Protein AF-A0AA40ICF0-F1 (afdb_monomer_lite)

Secondary structure (DSSP, 8-state):
----------SSS--TT-EEEEE-S---TTS--EEEEEEEEEE-SSEEEETT-SSEEEGGGEEESS--TT---------------

InterPro domains:
  IPR040643 Murine leukemia virus integrase, C-terminal [PF18697] (12-66)

Foldseek 3Di:
DDDPPPPPPPLDPDDQQFFKWFFAPDPDPPDDRTDGRWGWHDDDNFWTDTPPDPDTGGPVRIDGPDDPPPDDPCPPPPPPPDDDD

Structure (mmCIF, N/CA/C/O backbone):
data_AF-A0AA40ICF0-F1
#
_entry.id   AF-A0AA40ICF0-F1
#
loop_
_atom_site.group_PDB
_atom_site.id
_atom_site.type_symbol
_atom_site.label_atom_id
_atom_site.label_alt_id
_atom_site.label_comp_id
_atom_site.label_asym_id
_atom_site.label_entity_id
_atom_site.label_seq_id
_atom_site.pdbx_PDB_ins_code
_atom_site.Cartn_x
_atom_site.Cartn_y
_atom_site.Cartn_z
_atom_site.occupancy
_atom_site.B_iso_or_equiv
_atom_site.auth_seq_id
_atom_site.auth_comp_id
_atom_site.auth_asym_id
_atom_site.auth_atom_id
_atom_site.pdbx_PDB_model_num
ATOM 1 N N . MET A 1 1 ? 20.810 -14.578 -28.850 1.00 45.34 1 MET A N 1
ATOM 2 C CA . MET A 1 1 ? 21.384 -13.590 -27.914 1.00 45.34 1 MET A CA 1
ATOM 3 C C . MET A 1 1 ? 20.296 -13.262 -26.901 1.00 45.34 1 MET A C 1
ATOM 5 O O . MET A 1 1 ? 19.423 -12.456 -27.184 1.00 45.34 1 MET A O 1
ATOM 9 N N . LEU A 1 2 ? 20.234 -14.016 -25.803 1.00 45.72 2 LEU A N 1
ATOM 10 C CA . LEU A 1 2 ? 19.285 -13.744 -24.724 1.00 45.72 2 LEU A CA 1
ATOM 11 C C . LEU A 1 2 ? 19.900 -12.618 -23.896 1.00 45.72 2 LEU A C 1
ATOM 13 O O . LEU A 1 2 ? 20.958 -12.813 -23.304 1.00 45.72 2 LEU A O 1
ATOM 17 N N . CYS A 1 3 ? 19.293 -11.434 -23.911 1.00 51.31 3 CYS A N 1
ATOM 18 C CA . CYS A 1 3 ? 19.685 -10.373 -22.992 1.00 51.31 3 CYS A CA 1
ATOM 19 C C . CYS A 1 3 ? 19.519 -10.922 -21.566 1.00 51.31 3 CYS A C 1
ATOM 21 O O . CYS A 1 3 ? 18.411 -11.362 -21.237 1.00 51.31 3 CYS A O 1
ATOM 23 N N . PRO A 1 4 ? 20.569 -10.945 -20.724 1.00 52.97 4 PRO A N 1
ATOM 24 C CA . PRO A 1 4 ? 20.402 -11.331 -19.337 1.00 52.97 4 PRO A CA 1
ATOM 25 C C . PRO A 1 4 ? 19.460 -10.305 -18.7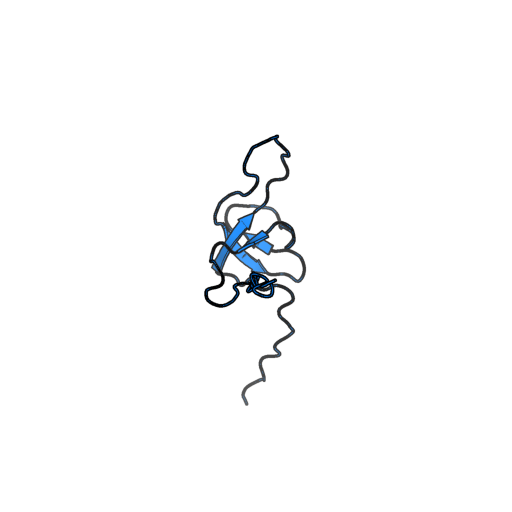22 1.00 52.97 4 PRO A C 1
ATOM 27 O O . PRO A 1 4 ? 19.729 -9.102 -18.727 1.00 52.97 4 PRO A O 1
ATOM 30 N N . LYS A 1 5 ? 18.298 -10.783 -18.281 1.00 50.19 5 LYS A N 1
ATOM 31 C CA . LYS A 1 5 ? 17.326 -9.989 -17.547 1.00 50.19 5 LYS A CA 1
ATOM 32 C C . LYS A 1 5 ? 18.058 -9.517 -16.302 1.00 50.19 5 LYS A C 1
ATOM 34 O O . LYS A 1 5 ? 18.302 -10.312 -15.403 1.00 50.19 5 LYS A O 1
ATOM 39 N N . GLY A 1 6 ? 18.502 -8.262 -16.327 1.00 47.22 6 GLY A N 1
ATOM 40 C CA . GLY A 1 6 ? 19.077 -7.598 -15.176 1.00 47.22 6 GLY A CA 1
ATOM 41 C C . GLY A 1 6 ? 18.036 -7.660 -14.077 1.00 47.22 6 GLY A C 1
ATOM 42 O O . GLY A 1 6 ? 17.083 -6.882 -14.072 1.00 47.22 6 GLY A O 1
ATOM 43 N N . GLU A 1 7 ? 18.188 -8.640 -13.197 1.00 52.22 7 GLU A N 1
ATOM 44 C CA . GLU A 1 7 ? 17.514 -8.724 -11.918 1.00 52.22 7 GLU A CA 1
ATOM 45 C C . GLU A 1 7 ? 18.113 -7.611 -11.061 1.00 52.22 7 GLU A C 1
ATOM 47 O O . GLU A 1 7 ? 18.942 -7.818 -10.181 1.00 52.22 7 GLU A O 1
ATOM 52 N N . GLY A 1 8 ? 17.742 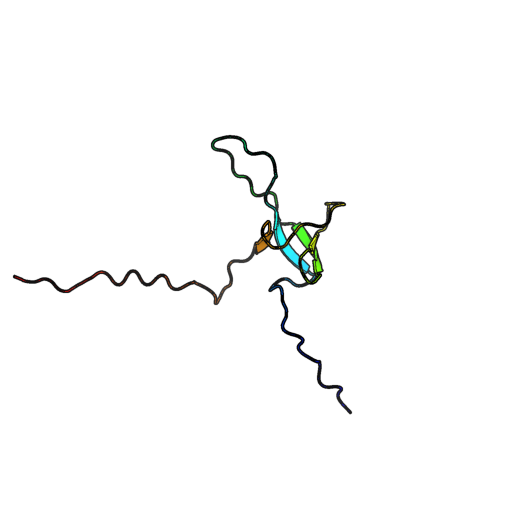-6.376 -11.410 1.00 49.34 8 GLY A N 1
ATOM 53 C CA . GLY A 1 8 ? 17.795 -5.268 -10.485 1.00 49.34 8 GLY A CA 1
ATOM 54 C C . GLY A 1 8 ? 16.974 -5.727 -9.302 1.00 49.34 8 GLY A C 1
ATOM 55 O O . GLY A 1 8 ? 15.781 -5.991 -9.456 1.00 49.34 8 GLY A O 1
ATOM 56 N N . THR A 1 9 ? 17.662 -5.938 -8.185 1.00 46.75 9 THR A N 1
ATOM 57 C CA . THR A 1 9 ? 17.109 -6.330 -6.895 1.00 46.75 9 THR A CA 1
ATOM 58 C C . THR A 1 9 ? 15.717 -5.735 -6.759 1.00 46.75 9 THR A C 1
ATOM 60 O O . THR A 1 9 ? 15.554 -4.514 -6.772 1.00 46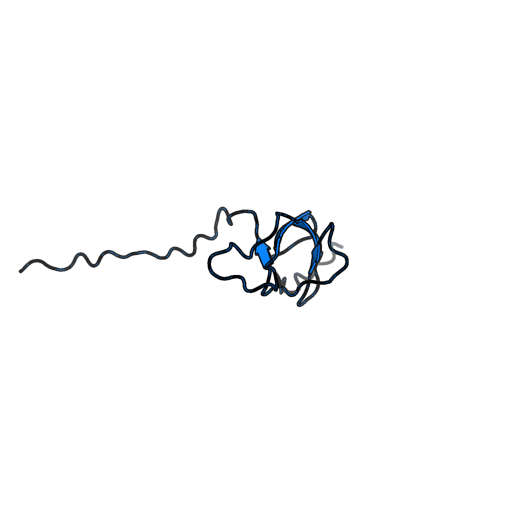.75 9 THR A O 1
ATOM 63 N N . ALA A 1 10 ? 14.685 -6.582 -6.758 1.00 52.28 10 ALA A N 1
ATOM 64 C CA . ALA A 1 10 ? 13.327 -6.098 -6.602 1.00 52.28 10 ALA A CA 1
ATOM 65 C C . ALA A 1 10 ? 13.261 -5.432 -5.224 1.00 52.28 10 ALA A C 1
ATOM 67 O O . ALA A 1 10 ? 13.150 -6.107 -4.206 1.00 52.28 10 ALA A O 1
ATOM 68 N N . VAL A 1 11 ? 13.406 -4.102 -5.193 1.00 61.31 11 VAL A N 1
ATOM 69 C CA . VAL A 1 11 ? 13.452 -3.313 -3.952 1.00 61.31 11 VAL A CA 1
ATOM 70 C C . VAL A 1 11 ? 12.166 -3.528 -3.149 1.00 61.31 11 VAL A C 1
ATOM 72 O O . VAL A 1 11 ? 12.172 -3.417 -1.927 1.00 61.31 11 VAL A O 1
ATOM 75 N N . HIS A 1 12 ? 11.086 -3.919 -3.838 1.00 66.44 12 HIS A N 1
ATOM 76 C CA . HIS A 1 12 ? 9.823 -4.330 -3.245 1.00 66.44 12 HIS A CA 1
ATOM 77 C C . HIS A 1 12 ? 9.412 -5.724 -3.711 1.00 66.44 12 HIS A C 1
ATOM 79 O O . HIS A 1 12 ? 9.501 -6.011 -4.905 1.00 66.44 12 HIS A O 1
ATOM 85 N N . PRO A 1 13 ? 8.873 -6.563 -2.809 1.00 76.31 13 PRO A N 1
ATOM 86 C CA . PRO A 1 13 ? 8.437 -7.922 -3.133 1.00 76.31 13 PRO A CA 1
ATOM 87 C C . PRO A 1 13 ? 7.153 -7.979 -3.982 1.00 76.31 13 PRO A C 1
ATOM 89 O O . PRO A 1 13 ? 6.686 -9.067 -4.297 1.00 76.31 13 PRO A O 1
ATOM 92 N N . TYR A 1 14 ? 6.571 -6.831 -4.340 1.00 84.88 14 TYR A N 1
ATOM 93 C CA . TYR A 1 14 ? 5.263 -6.735 -4.983 1.00 84.88 14 TYR A CA 1
ATOM 94 C C . TYR A 1 14 ? 5.361 -6.609 -6.507 1.00 84.88 14 TYR A C 1
ATOM 96 O O . TYR A 1 14 ? 6.098 -5.771 -7.038 1.00 84.88 14 TYR A O 1
ATOM 104 N N . LYS A 1 15 ? 4.536 -7.367 -7.221 1.00 87.94 15 LYS A N 1
ATOM 105 C CA . LYS A 1 15 ? 4.410 -7.358 -8.681 1.00 87.94 15 LYS A CA 1
ATOM 106 C C . LYS A 1 15 ? 3.015 -6.869 -9.093 1.00 87.94 15 LYS A C 1
ATOM 108 O O . LYS A 1 15 ? 2.051 -7.062 -8.352 1.00 87.94 15 LYS A O 1
ATOM 113 N N . PRO A 1 16 ? 2.865 -6.249 -10.279 1.00 91.12 16 PRO A N 1
ATOM 114 C CA . PRO A 1 16 ? 1.545 -6.027 -10.860 1.00 91.12 16 PRO A CA 1
ATOM 115 C C . PRO A 1 16 ? 0.738 -7.333 -10.911 1.00 91.12 16 PRO A C 1
ATOM 117 O O . PRO A 1 16 ? 1.250 -8.353 -11.365 1.00 91.12 16 PRO A O 1
ATOM 120 N N . GLY A 1 17 ? -0.507 -7.294 -10.437 1.00 90.25 17 GLY A N 1
ATOM 121 C CA . GLY A 1 17 ? -1.387 -8.456 -10.264 1.00 90.25 17 GLY A CA 1
ATOM 122 C C . GLY A 1 17 ? -1.489 -8.970 -8.823 1.00 90.25 17 GLY A C 1
ATOM 123 O O . GLY A 1 17 ? -2.508 -9.572 -8.475 1.00 90.25 17 GLY A O 1
ATOM 124 N N . ASP A 1 18 ? -0.508 -8.677 -7.964 1.00 90.94 18 ASP A N 1
ATOM 125 C CA . ASP A 1 18 ? -0.553 -9.086 -6.559 1.00 90.94 18 ASP A CA 1
ATOM 126 C C . ASP A 1 18 ? -1.730 -8.436 -5.828 1.00 90.94 18 ASP A C 1
ATOM 128 O O . ASP A 1 18 ? -2.087 -7.280 -6.071 1.00 90.94 18 ASP A O 1
ATOM 132 N N . GLN A 1 19 ? -2.310 -9.176 -4.885 1.00 92.12 19 GLN A N 1
ATOM 133 C CA . GLN A 1 19 ? -3.319 -8.650 -3.973 1.00 92.12 19 GLN A CA 1
ATOM 134 C C . GLN A 1 19 ? -2.636 -8.087 -2.723 1.00 92.12 19 GLN A C 1
ATOM 136 O O . GLN A 1 19 ? -1.847 -8.781 -2.078 1.00 92.12 19 GLN A O 1
ATOM 141 N N . VAL A 1 20 ? -2.954 -6.847 -2.351 1.00 92.38 20 VAL A N 1
ATOM 142 C CA . VAL A 1 20 ? -2.364 -6.153 -1.196 1.00 92.38 20 VAL A CA 1
ATOM 143 C C . VAL A 1 20 ? -3.417 -5.463 -0.336 1.00 92.38 20 VAL A C 1
ATOM 145 O O . VAL A 1 20 ? -4.360 -4.863 -0.840 1.00 92.38 20 VAL A O 1
ATOM 148 N N . TRP A 1 21 ? -3.215 -5.497 0.976 1.00 93.25 21 TRP A N 1
ATOM 149 C CA . TRP A 1 21 ? -3.942 -4.699 1.952 1.00 93.25 21 TRP A CA 1
ATOM 150 C C . TRP A 1 21 ? -3.293 -3.337 2.125 1.00 93.25 21 TRP A C 1
ATOM 152 O O . TRP A 1 21 ? -2.074 -3.242 2.274 1.00 93.25 21 TRP A O 1
ATOM 162 N N . VAL A 1 22 ? -4.110 -2.286 2.169 1.00 92.12 22 VAL A N 1
ATOM 163 C CA . VAL A 1 22 ? -3.647 -0.905 2.362 1.00 92.12 22 VAL A CA 1
ATOM 164 C C . VAL A 1 22 ? -4.049 -0.406 3.743 1.00 92.12 22 VAL A C 1
ATOM 166 O O . VAL A 1 22 ? -5.207 -0.519 4.144 1.00 92.12 22 VAL A O 1
ATOM 169 N N . LYS A 1 23 ? -3.096 0.165 4.481 1.00 91.25 23 LYS A N 1
ATOM 170 C CA . LYS A 1 23 ? -3.347 0.761 5.795 1.00 91.25 23 LYS A CA 1
ATOM 171 C C . LYS A 1 23 ? -3.982 2.148 5.661 1.00 91.25 23 LYS A C 1
ATOM 173 O O . LYS A 1 23 ? -3.385 3.064 5.093 1.00 91.25 23 LYS A O 1
ATOM 178 N N . ASP A 1 24 ? -5.159 2.304 6.248 1.00 87.94 24 ASP A N 1
ATOM 179 C CA . ASP A 1 24 ? -5.891 3.559 6.382 1.00 87.94 24 ASP A CA 1
ATOM 180 C C . ASP A 1 24 ? -5.116 4.564 7.259 1.00 87.94 24 ASP A C 1
ATOM 182 O O . ASP A 1 24 ? -4.332 4.202 8.143 1.00 87.94 24 ASP A O 1
ATOM 186 N N . TRP A 1 25 ? -5.320 5.852 6.994 1.00 82.50 25 TRP A N 1
ATOM 187 C CA . TRP A 1 25 ? -4.759 6.952 7.782 1.00 82.50 25 TRP A CA 1
ATOM 188 C C . TRP A 1 25 ? -5.556 7.230 9.055 1.00 82.50 25 TRP A C 1
ATOM 190 O O . TRP A 1 25 ? -4.988 7.743 10.022 1.00 82.50 25 TRP A O 1
ATOM 200 N N . LYS A 1 26 ? -6.855 6.921 9.064 1.00 82.12 26 LYS A N 1
ATOM 201 C CA . LYS A 1 26 ? -7.729 7.204 10.201 1.00 82.12 26 LYS A CA 1
ATOM 202 C C . LYS A 1 26 ? -7.332 6.328 11.387 1.00 82.12 26 LYS A C 1
ATOM 204 O O . LYS A 1 26 ? -7.491 5.110 11.368 1.00 82.12 26 LYS A O 1
ATOM 209 N N . LYS A 1 27 ? -6.802 6.965 12.432 1.00 75.12 27 LYS A N 1
ATOM 210 C CA . LYS A 1 27 ? -6.517 6.324 13.719 1.00 75.12 27 LYS A CA 1
ATOM 211 C C . LYS A 1 27 ? -7.769 6.382 14.578 1.00 75.12 27 LYS A C 1
ATOM 213 O O . LYS A 1 27 ? -7.923 7.272 15.405 1.00 75.12 27 LYS A O 1
ATOM 218 N N . GLU A 1 28 ? -8.674 5.446 14.344 1.00 82.62 28 GLU A N 1
ATOM 219 C CA . GLU A 1 28 ? -9.792 5.220 15.251 1.00 82.62 28 GLU A CA 1
ATOM 220 C C . GLU A 1 28 ? -9.390 4.152 16.279 1.00 82.62 28 GLU A C 1
ATOM 222 O O . GLU A 1 28 ? -8.845 3.112 15.888 1.00 82.62 28 GLU A O 1
ATOM 2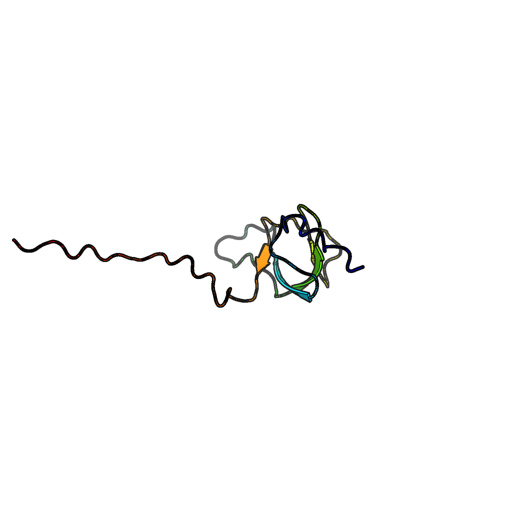27 N N . PRO A 1 29 ? -9.618 4.384 17.582 1.00 83.00 29 PRO A N 1
ATOM 228 C CA . PRO A 1 29 ? -9.307 3.387 18.592 1.00 83.00 29 PRO A CA 1
ATOM 229 C C . PRO A 1 29 ? -10.090 2.094 18.328 1.00 83.00 29 PRO A C 1
ATOM 231 O O . PRO A 1 29 ? -11.275 2.126 17.998 1.00 83.00 29 PRO A O 1
ATOM 234 N N . LEU A 1 30 ? -9.400 0.957 18.476 1.00 82.50 30 LEU A N 1
ATOM 235 C CA . LEU A 1 30 ? -9.959 -0.402 18.428 1.00 82.50 30 LEU A CA 1
ATOM 236 C C . LEU A 1 30 ? -10.561 -0.849 17.077 1.00 82.50 30 LEU A C 1
ATOM 238 O O . LEU A 1 30 ? -11.219 -1.886 17.026 1.00 82.50 30 LEU A O 1
ATOM 242 N N . LYS A 1 31 ? -10.312 -0.134 15.969 1.00 82.88 31 LYS A N 1
ATOM 243 C CA . LYS A 1 31 ? -10.757 -0.551 14.625 1.00 82.88 31 LYS A CA 1
ATOM 244 C C . LYS A 1 31 ? -9.617 -1.126 13.772 1.00 82.88 31 LYS A C 1
ATOM 246 O O . LYS A 1 31 ? -8.494 -0.615 13.817 1.00 82.88 31 LYS A O 1
ATOM 251 N N . PRO A 1 32 ? -9.885 -2.147 12.933 1.00 80.88 32 PRO A N 1
ATOM 252 C CA . PRO A 1 32 ? -8.915 -2.616 11.954 1.00 80.88 32 PRO A CA 1
ATOM 253 C C . PRO A 1 32 ? -8.640 -1.515 10.924 1.00 80.88 32 PRO A C 1
ATOM 255 O O . PRO A 1 32 ? -9.549 -0.972 10.296 1.00 80.88 32 PRO A O 1
ATOM 258 N N . THR A 1 33 ? -7.361 -1.190 10.749 1.00 88.88 33 THR A N 1
ATOM 259 C CA . THR A 1 33 ? -6.915 -0.110 9.853 1.00 88.88 33 THR A CA 1
ATOM 260 C C . THR A 1 33 ? -6.607 -0.592 8.440 1.00 88.88 33 THR A C 1
ATOM 262 O O . THR A 1 33 ? -6.359 0.225 7.567 1.00 88.88 33 THR A O 1
ATOM 265 N N . TRP A 1 34 ? -6.623 -1.898 8.177 1.00 91.38 34 TRP A N 1
ATOM 266 C CA . TRP A 1 34 ? -6.345 -2.442 6.849 1.00 91.38 34 TRP A CA 1
ATOM 267 C C . TRP A 1 34 ? -7.616 -2.480 6.001 1.00 91.38 34 TRP A C 1
ATOM 269 O O . TRP A 1 34 ? -8.666 -2.935 6.454 1.00 91.38 34 TRP A O 1
ATOM 279 N N . LYS A 1 35 ? -7.521 -1.996 4.766 1.00 90.38 35 LYS A N 1
ATOM 280 C CA . LYS A 1 35 ? -8.608 -1.966 3.789 1.00 90.38 35 LYS A CA 1
ATOM 281 C C . LYS A 1 35 ? -8.261 -2.880 2.633 1.00 90.38 35 LYS A C 1
ATOM 283 O O . LYS A 1 35 ? -7.165 -2.716 2.107 1.00 90.38 35 LYS A O 1
ATOM 288 N N . GLY A 1 36 ? -9.225 -3.743 2.289 1.00 88.19 36 GLY A N 1
ATOM 289 C CA . GLY A 1 36 ? -9.346 -4.553 1.070 1.00 88.19 36 GLY A CA 1
ATOM 290 C C . GLY A 1 36 ? -8.128 -5.386 0.659 1.00 88.19 36 GLY A C 1
ATOM 291 O O . GLY A 1 36 ? -6.998 -5.031 0.944 1.00 88.19 36 GLY A O 1
ATOM 292 N N . PRO A 1 37 ? -8.307 -6.463 -0.102 1.00 90.62 37 PRO A N 1
ATOM 293 C CA . PRO A 1 37 ? -7.315 -6.817 -1.099 1.00 90.62 37 PRO A CA 1
ATOM 294 C C . PRO A 1 37 ? -7.513 -5.900 -2.316 1.00 90.62 37 PRO A C 1
ATOM 296 O O . PRO A 1 37 ? -8.561 -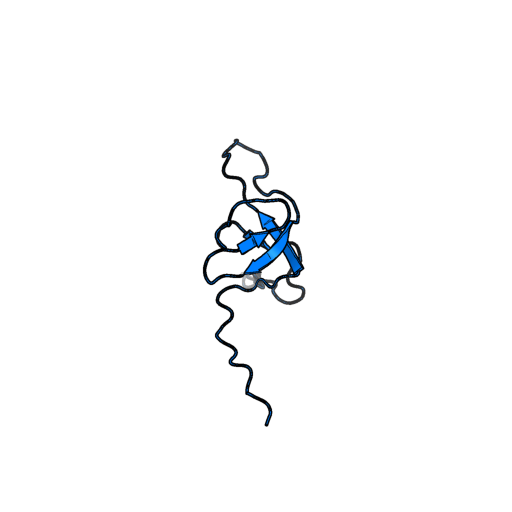5.914 -2.958 1.00 90.62 37 PRO A O 1
ATOM 299 N N . TYR A 1 38 ? -6.520 -5.066 -2.608 1.00 93.31 38 TYR A N 1
ATOM 300 C CA . TYR A 1 38 ? -6.441 -4.295 -3.844 1.00 93.31 38 TYR A CA 1
ATOM 301 C C . TYR A 1 38 ? -5.432 -4.941 -4.786 1.00 93.31 38 TYR A C 1
ATOM 303 O O . TYR A 1 38 ? -4.391 -5.425 -4.348 1.00 93.31 38 TYR A O 1
ATOM 311 N N . SER A 1 39 ? -5.711 -4.899 -6.086 1.00 93.75 39 SER A N 1
ATOM 312 C CA . SER A 1 39 ? -4.778 -5.404 -7.098 1.00 93.75 39 SER A CA 1
ATOM 313 C C . SER A 1 39 ? -3.700 -4.363 -7.393 1.00 93.75 39 SER A C 1
ATOM 315 O O . SER A 1 39 ? -4.026 -3.215 -7.700 1.00 93.75 39 SER A O 1
ATOM 317 N N . VAL A 1 40 ? -2.424 -4.734 -7.334 1.00 93.00 40 VAL A N 1
ATOM 318 C CA . VAL A 1 40 ? -1.318 -3.857 -7.747 1.00 93.00 40 VAL A CA 1
ATOM 319 C C . VAL A 1 40 ? -1.354 -3.688 -9.266 1.00 93.00 40 VAL A C 1
ATOM 321 O O . VAL A 1 40 ? -1.388 -4.664 -10.007 1.00 93.00 40 VAL A O 1
ATOM 324 N N . ILE A 1 41 ? -1.328 -2.445 -9.743 1.00 94.38 41 ILE A N 1
ATOM 325 C CA . ILE A 1 41 ? -1.235 -2.118 -11.175 1.00 94.38 41 ILE A CA 1
ATOM 326 C C . ILE A 1 41 ? 0.208 -1.766 -11.540 1.00 94.38 41 ILE A C 1
ATOM 328 O O . ILE A 1 41 ? 0.674 -2.097 -12.627 1.00 94.38 41 ILE A O 1
ATOM 332 N N . LEU A 1 42 ? 0.919 -1.079 -10.642 1.00 91.31 42 LEU A N 1
ATOM 333 C CA . LEU A 1 42 ? 2.278 -0.615 -10.896 1.00 91.31 42 LEU A CA 1
ATOM 334 C C . LEU A 1 42 ? 3.102 -0.612 -9.610 1.00 91.31 42 LEU A C 1
ATOM 336 O O . LEU A 1 42 ? 2.647 -0.104 -8.583 1.00 91.31 42 LEU A O 1
ATOM 340 N N . THR A 1 43 ? 4.329 -1.118 -9.702 1.00 90.06 43 THR A N 1
ATOM 341 C CA . THR A 1 43 ? 5.319 -1.096 -8.620 1.00 90.06 43 THR A CA 1
ATOM 342 C C . THR A 1 43 ? 6.417 -0.100 -8.976 1.00 90.06 43 THR A C 1
ATOM 344 O O . THR A 1 43 ? 7.005 -0.187 -10.054 1.00 90.06 43 THR A O 1
ATOM 347 N N . THR A 1 44 ? 6.710 0.839 -8.081 1.00 86.38 44 THR A N 1
ATOM 348 C CA . THR A 1 44 ? 7.899 1.699 -8.154 1.00 86.38 44 THR A CA 1
ATOM 349 C C . THR A 1 44 ? 8.796 1.463 -6.938 1.00 86.38 44 THR A C 1
ATOM 351 O O . THR A 1 44 ? 8.462 0.695 -6.040 1.00 86.38 44 THR A O 1
ATOM 354 N N . LEU A 1 45 ? 9.969 2.102 -6.910 1.00 83.44 45 LEU A N 1
ATOM 355 C CA . LEU A 1 45 ? 11.013 1.875 -5.902 1.00 83.44 45 LEU A CA 1
ATOM 356 C C . LEU A 1 45 ? 10.637 2.207 -4.456 1.00 83.44 45 LEU A C 1
ATOM 358 O O . LEU A 1 45 ? 11.430 1.909 -3.574 1.00 83.44 45 LEU A O 1
ATOM 362 N N . THR A 1 46 ? 9.510 2.857 -4.182 1.00 85.94 46 THR A N 1
ATOM 363 C CA . THR A 1 46 ? 9.064 3.183 -2.810 1.00 85.94 46 THR A CA 1
ATOM 364 C C . THR A 1 46 ? 7.546 3.156 -2.657 1.00 85.94 46 THR A C 1
ATOM 366 O O . THR A 1 46 ? 7.032 3.110 -1.538 1.00 85.94 46 THR A O 1
ATOM 369 N N . ALA A 1 47 ? 6.798 3.168 -3.759 1.00 91.25 47 ALA A N 1
ATOM 370 C CA . ALA A 1 47 ? 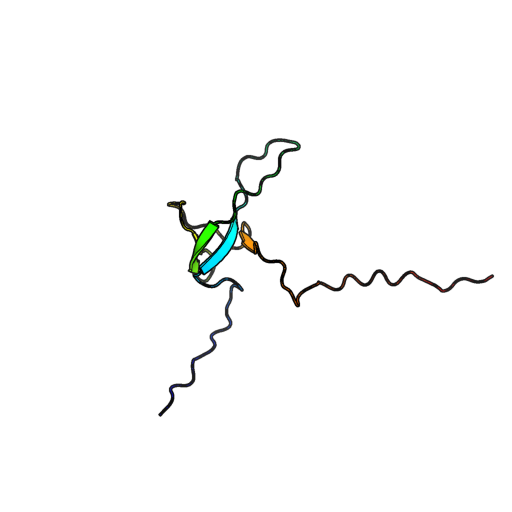5.351 3.244 -3.748 1.00 91.25 47 ALA A CA 1
ATOM 371 C C . ALA A 1 47 ? 4.738 2.299 -4.779 1.00 91.25 47 ALA A C 1
ATOM 373 O O . ALA A 1 47 ? 5.391 1.816 -5.700 1.00 91.25 47 ALA A O 1
ATOM 374 N N . LEU A 1 48 ? 3.449 2.041 -4.623 1.00 91.50 48 LEU A N 1
ATOM 375 C CA . LEU A 1 48 ? 2.691 1.222 -5.545 1.00 91.50 48 LEU A CA 1
ATOM 376 C C . LEU A 1 48 ? 1.388 1.923 -5.895 1.00 91.50 48 LEU A C 1
ATOM 378 O O . LEU A 1 48 ? 0.789 2.624 -5.071 1.00 91.50 48 LEU A O 1
ATOM 382 N N . LYS A 1 49 ? 0.955 1.710 -7.132 1.00 94.25 49 LYS A N 1
ATOM 383 C CA . LYS A 1 49 ? -0.368 2.085 -7.610 1.00 94.25 49 LYS A CA 1
ATOM 384 C C . LYS A 1 49 ? -1.256 0.855 -7.547 1.00 94.25 49 LYS A C 1
ATOM 386 O O . LYS A 1 49 ? -0.910 -0.180 -8.118 1.00 94.25 49 LYS A O 1
ATOM 391 N N . VAL A 1 50 ? -2.399 0.978 -6.885 1.00 93.75 50 VAL A N 1
ATOM 392 C CA . VAL A 1 50 ? -3.368 -0.113 -6.740 1.00 93.75 50 VAL A CA 1
ATOM 393 C C . VAL A 1 50 ? -4.675 0.228 -7.440 1.00 93.75 50 VAL A C 1
ATOM 395 O O . VAL A 1 50 ? -5.034 1.396 -7.587 1.00 93.75 50 VAL A O 1
ATOM 398 N N . ALA A 1 51 ? -5.387 -0.795 -7.895 1.00 93.69 51 ALA A N 1
ATOM 399 C CA . ALA A 1 51 ? -6.684 -0.649 -8.530 1.00 93.69 51 ALA A CA 1
ATOM 400 C C . ALA A 1 51 ? -7.715 -0.082 -7.547 1.00 93.69 51 ALA A C 1
ATOM 402 O O . ALA A 1 51 ? -7.748 -0.457 -6.378 1.00 93.69 51 ALA A O 1
ATOM 403 N N . GLY A 1 52 ? -8.560 0.831 -8.029 1.00 90.69 52 GLY A N 1
ATOM 404 C CA . GLY A 1 52 ? -9.620 1.453 -7.231 1.00 90.69 52 GLY A CA 1
ATOM 405 C C . GLY A 1 52 ? -9.176 2.633 -6.360 1.00 90.69 52 GLY A C 1
ATOM 406 O O . GLY A 1 52 ? -10.037 3.353 -5.864 1.00 90.69 52 GLY A O 1
ATOM 407 N N . LEU A 1 53 ? -7.868 2.889 -6.219 1.00 90.75 53 LEU A N 1
ATOM 408 C CA . LEU A 1 53 ? -7.341 4.093 -5.571 1.00 90.75 53 LEU A CA 1
ATOM 409 C C . LEU A 1 53 ? -6.634 4.980 -6.602 1.00 90.75 53 LEU A C 1
ATOM 411 O O . LEU A 1 53 ? -5.848 4.516 -7.425 1.00 90.75 53 LEU A O 1
ATOM 415 N N . ASN A 1 54 ? -6.905 6.283 -6.555 1.00 90.12 54 ASN A N 1
ATOM 416 C CA . ASN A 1 54 ? -6.262 7.271 -7.427 1.00 90.12 54 ASN A CA 1
ATOM 417 C C . ASN A 1 54 ? -4.895 7.746 -6.898 1.00 90.12 54 ASN A C 1
ATOM 419 O O . ASN A 1 54 ? -4.202 8.499 -7.581 1.00 90.12 54 ASN A O 1
ATOM 423 N N . THR A 1 55 ? -4.497 7.306 -5.704 1.00 90.75 55 THR A N 1
ATOM 424 C CA . THR A 1 55 ? -3.256 7.704 -5.037 1.00 90.75 55 THR A CA 1
ATOM 425 C C . THR A 1 55 ? -2.178 6.627 -5.119 1.00 90.75 55 THR A C 1
ATOM 427 O O . THR A 1 55 ? -2.447 5.429 -5.211 1.00 90.75 55 THR A O 1
ATOM 430 N N . TRP A 1 56 ? -0.925 7.076 -5.054 1.00 92.81 56 TRP A N 1
ATOM 431 C CA . TRP A 1 56 ? 0.228 6.211 -4.832 1.00 92.81 56 TRP A CA 1
ATOM 432 C C . TRP A 1 56 ? 0.386 5.942 -3.341 1.00 92.81 56 TRP A C 1
ATOM 434 O O . TRP A 1 56 ? 0.344 6.866 -2.528 1.00 92.81 56 TRP A O 1
ATOM 444 N N . ILE A 1 57 ? 0.597 4.683 -2.979 1.00 92.06 57 ILE A N 1
ATOM 445 C CA . ILE A 1 57 ? 0.700 4.260 -1.586 1.00 92.06 57 ILE A CA 1
ATOM 446 C C . ILE A 1 57 ? 2.118 3.749 -1.332 1.00 92.06 57 ILE A C 1
ATOM 448 O O . ILE A 1 57 ? 2.614 2.884 -2.049 1.00 92.06 57 ILE A O 1
ATOM 452 N N . HIS A 1 58 ? 2.775 4.283 -0.305 1.00 91.69 58 HIS A N 1
ATOM 453 C CA . HIS A 1 58 ? 4.123 3.869 0.081 1.00 91.69 58 HIS A CA 1
ATOM 454 C C . HIS A 1 58 ? 4.148 2.415 0.582 1.00 91.69 58 HIS A C 1
ATOM 456 O O . HIS A 1 58 ? 3.236 1.993 1.301 1.00 91.69 58 HIS A O 1
ATOM 462 N N . HIS A 1 59 ? 5.213 1.673 0.270 1.00 88.38 59 HIS A N 1
ATOM 463 C CA . HIS A 1 59 ? 5.334 0.242 0.582 1.00 88.38 59 HIS A CA 1
ATOM 464 C C . HIS A 1 59 ? 5.159 -0.078 2.081 1.00 88.38 59 HIS A C 1
ATOM 466 O O . HIS A 1 59 ? 4.606 -1.116 2.434 1.00 88.38 59 HIS A O 1
ATOM 472 N N . SER A 1 60 ? 5.556 0.836 2.977 1.00 89.06 60 SER A N 1
ATOM 473 C CA . SER A 1 60 ? 5.423 0.667 4.436 1.00 89.06 60 SER A CA 1
ATOM 474 C C . SER A 1 60 ? 3.974 0.601 4.937 1.00 89.06 60 SER A C 1
ATOM 476 O O . SER A 1 60 ? 3.727 0.238 6.087 1.00 89.06 60 SER A O 1
ATOM 478 N N . ARG A 1 61 ? 3.004 0.972 4.095 1.00 90.44 61 ARG A N 1
ATOM 479 C CA . ARG A 1 61 ? 1.567 0.912 4.395 1.00 90.44 61 ARG A CA 1
ATOM 480 C C . ARG A 1 61 ? 0.852 -0.200 3.642 1.00 90.44 61 ARG A C 1
ATOM 482 O O . ARG A 1 61 ? -0.377 -0.205 3.609 1.00 90.44 61 ARG A O 1
ATOM 489 N N . MET A 1 62 ? 1.610 -1.115 3.051 1.00 89.88 62 MET A N 1
ATOM 490 C CA . MET A 1 62 ? 1.087 -2.269 2.342 1.00 89.88 62 MET A CA 1
ATOM 491 C C . MET A 1 62 ? 1.397 -3.561 3.074 1.00 89.88 62 MET A C 1
ATOM 493 O O . MET A 1 62 ? 2.418 -3.682 3.751 1.00 89.88 62 MET A O 1
ATOM 497 N N . LYS A 1 63 ? 0.515 -4.539 2.902 1.00 89.56 63 LYS A N 1
ATOM 498 C CA . LYS A 1 63 ? 0.735 -5.920 3.318 1.00 89.56 63 LYS A CA 1
ATOM 499 C C . LYS A 1 63 ? 0.251 -6.844 2.208 1.00 89.56 63 LYS A C 1
ATOM 501 O O . LYS A 1 63 ? -0.858 -6.658 1.723 1.00 89.56 63 LYS A O 1
ATOM 506 N N . ALA A 1 64 ? 1.039 -7.842 1.816 1.00 88.69 64 ALA A N 1
ATOM 507 C CA . ALA A 1 64 ? 0.581 -8.853 0.864 1.00 88.69 64 ALA A CA 1
ATOM 508 C C . ALA A 1 64 ? -0.682 -9.562 1.390 1.00 88.69 64 ALA A C 1
ATOM 510 O O . ALA A 1 64 ? -0.791 -9.858 2.583 1.00 88.69 64 ALA A O 1
ATOM 511 N N . ALA A 1 65 ? -1.658 -9.791 0.514 1.00 85.19 65 ALA A N 1
ATOM 512 C CA . ALA A 1 65 ? -2.894 -10.483 0.864 1.00 85.19 65 ALA A CA 1
ATOM 513 C C . ALA A 1 65 ? -2.760 -12.006 0.791 1.00 85.19 65 ALA A C 1
ATOM 515 O O . ALA A 1 65 ? -3.555 -12.710 1.408 1.00 85.19 65 ALA A O 1
ATOM 516 N N . HIS A 1 66 ? -1.755 -12.517 0.081 1.00 74.00 66 HIS A N 1
ATOM 517 C CA . HIS A 1 66 ? -1.335 -13.904 0.221 1.00 74.00 66 HIS A CA 1
ATOM 518 C C . HIS A 1 66 ? -0.364 -14.030 1.389 1.00 74.00 66 HIS A C 1
ATOM 520 O O . HIS A 1 66 ? 0.565 -13.232 1.534 1.00 74.00 66 HIS A O 1
ATOM 526 N N . GLN A 1 67 ? -0.597 -15.040 2.229 1.00 55.75 67 GLN A N 1
ATOM 527 C CA . GLN A 1 67 ? 0.449 -15.520 3.119 1.00 55.75 67 GLN A CA 1
ATOM 528 C C . GLN A 1 67 ? 1.580 -16.012 2.213 1.00 55.75 67 GLN A C 1
ATOM 530 O O . GLN A 1 67 ? 1.292 -16.738 1.257 1.00 55.75 67 GLN A O 1
ATOM 535 N N . PRO A 1 68 ? 2.837 -15.605 2.436 1.00 52.06 68 PRO A N 1
ATOM 536 C CA . PRO A 1 68 ? 3.932 -16.231 1.726 1.00 52.06 68 PRO A CA 1
ATOM 537 C C . PRO A 1 68 ? 3.897 -17.713 2.101 1.00 52.06 68 PRO A C 1
ATOM 539 O O . PRO A 1 68 ? 4.160 -18.065 3.248 1.00 52.06 68 PRO A O 1
ATOM 542 N N . SER A 1 69 ? 3.531 -18.567 1.144 1.00 49.97 69 SER A N 1
ATOM 543 C CA . SER A 1 69 ? 3.495 -20.019 1.339 1.00 49.97 69 SER A CA 1
ATOM 544 C C . SER A 1 69 ? 4.859 -20.575 1.775 1.00 49.97 69 SER A C 1
ATOM 546 O O . SER A 1 69 ? 4.905 -21.681 2.288 1.00 49.97 69 SER A O 1
ATOM 548 N N . ASP A 1 70 ? 5.937 -19.786 1.661 1.00 47.72 70 ASP A N 1
ATOM 549 C CA . ASP A 1 70 ? 7.301 -20.160 2.049 1.00 47.72 70 ASP A CA 1
ATOM 550 C C . ASP A 1 70 ? 8.069 -19.039 2.781 1.00 47.72 70 ASP A C 1
ATOM 552 O O . ASP A 1 70 ? 9.295 -18.999 2.776 1.00 47.72 70 ASP A O 1
ATOM 556 N N . ALA A 1 71 ? 7.371 -18.099 3.426 1.00 49.06 71 ALA A N 1
ATOM 557 C CA . ALA A 1 71 ? 8.011 -17.183 4.376 1.00 49.06 71 ALA A CA 1
ATOM 558 C C . ALA A 1 71 ? 7.153 -17.040 5.632 1.00 49.06 71 ALA A C 1
ATOM 560 O O . ALA A 1 71 ? 6.712 -15.953 6.009 1.00 49.06 71 ALA A O 1
ATOM 561 N N . GLN A 1 72 ? 6.947 -18.161 6.323 1.00 41.75 72 GLN A N 1
ATOM 562 C CA . GLN A 1 72 ? 6.986 -18.089 7.777 1.00 41.75 72 GLN A CA 1
ATOM 563 C C . GLN A 1 72 ? 8.306 -17.383 8.141 1.00 41.75 72 GLN A C 1
ATOM 565 O O . GLN A 1 72 ? 9.367 -17.922 7.827 1.00 41.75 72 GLN A O 1
ATOM 570 N N . PRO A 1 73 ? 8.317 -16.211 8.807 1.00 45.41 73 PRO A N 1
ATOM 571 C CA . PRO A 1 73 ? 9.340 -16.043 9.816 1.00 45.41 73 PRO A CA 1
ATOM 572 C C . PRO A 1 73 ? 9.061 -17.185 10.782 1.00 45.41 73 PRO A C 1
ATOM 574 O O . PRO A 1 73 ? 8.047 -17.177 11.481 1.00 45.41 73 PRO A O 1
ATOM 577 N N . GLU A 1 74 ? 9.885 -18.220 10.715 1.00 46.50 74 GLU A N 1
ATOM 578 C CA . GLU A 1 74 ? 9.919 -19.250 11.728 1.00 46.50 74 GLU A CA 1
ATOM 579 C C . GLU A 1 74 ? 10.341 -18.542 13.021 1.00 46.50 74 GLU A C 1
ATOM 581 O O . GLU A 1 74 ? 11.514 -18.457 13.369 1.00 46.50 74 GLU A O 1
ATOM 586 N N . TRP A 1 75 ? 9.389 -17.916 13.714 1.00 54.19 75 TRP A N 1
ATOM 587 C CA . TRP A 1 75 ? 9.554 -17.643 15.125 1.00 54.19 75 TRP A CA 1
ATOM 588 C C . TRP A 1 75 ? 9.525 -19.030 15.758 1.00 54.19 75 TRP A C 1
ATOM 590 O O . TRP A 1 75 ? 8.483 -19.555 16.129 1.00 54.19 75 TRP A O 1
ATOM 600 N N . GLN A 1 76 ? 10.675 -19.699 15.788 1.00 43.78 76 GLN A N 1
ATOM 601 C CA . GLN A 1 76 ? 10.813 -20.881 16.611 1.00 43.78 76 GLN A CA 1
ATOM 602 C C . GLN A 1 76 ? 10.632 -20.403 18.049 1.00 43.78 76 GLN A C 1
ATOM 604 O O . GLN A 1 76 ? 11.524 -19.789 18.632 1.00 43.78 76 GLN A O 1
ATOM 609 N N . VAL A 1 77 ? 9.462 -20.662 18.638 1.00 47.94 77 VAL A N 1
ATOM 610 C CA . VAL A 1 77 ? 9.396 -20.841 20.088 1.00 47.94 77 VAL A CA 1
ATOM 611 C C . VAL A 1 77 ? 10.171 -22.126 20.340 1.00 47.94 77 VAL A C 1
ATOM 613 O O . VAL A 1 77 ? 9.611 -23.218 20.377 1.00 47.94 77 VAL A O 1
ATOM 616 N N . THR A 1 78 ? 11.491 -22.011 20.464 1.00 50.84 78 THR A N 1
ATOM 617 C CA . THR A 1 78 ? 12.252 -22.991 21.225 1.00 50.84 78 THR A CA 1
ATOM 618 C C . THR A 1 78 ? 11.728 -22.871 22.643 1.00 50.84 78 THR A C 1
ATOM 620 O O . THR A 1 78 ? 12.132 -21.982 23.392 1.00 50.84 78 THR A O 1
ATOM 623 N N . SER A 1 79 ? 10.748 -23.712 22.979 1.00 45.75 79 SER A N 1
ATOM 624 C CA . SER A 1 79 ? 10.433 -24.007 24.368 1.00 45.75 79 SER A CA 1
ATOM 625 C C . SER A 1 79 ? 11.756 -24.394 25.010 1.00 45.75 79 SER A C 1
ATOM 627 O O . SER A 1 79 ? 12.363 -25.384 24.597 1.00 45.75 79 SER A O 1
ATOM 629 N N . ASP A 1 80 ? 12.238 -23.583 25.950 1.00 58.28 80 ASP A N 1
ATOM 630 C CA . ASP A 1 80 ? 13.376 -23.953 26.775 1.00 58.28 80 ASP A CA 1
ATOM 631 C C . ASP A 1 80 ? 12.979 -25.222 27.529 1.00 58.28 80 ASP A C 1
ATOM 633 O O . ASP A 1 80 ? 12.228 -25.196 28.501 1.00 58.28 80 ASP A O 1
ATOM 637 N N . GLN A 1 81 ? 13.390 -26.369 27.000 1.00 57.31 81 GLN A N 1
ATOM 638 C CA . GLN A 1 81 ? 13.323 -27.623 27.718 1.00 57.31 81 GLN A CA 1
ATOM 639 C C . GLN A 1 81 ? 14.726 -27.921 28.215 1.00 57.31 81 GLN A C 1
ATOM 641 O O . GLN A 1 81 ? 15.393 -28.843 27.744 1.00 57.31 81 GLN A O 1
ATOM 646 N N . LYS A 1 82 ? 15.188 -27.119 29.176 1.00 51.91 82 LYS A N 1
ATOM 647 C CA . LYS A 1 82 ? 16.270 -27.546 30.053 1.00 51.91 82 LYS A CA 1
ATOM 648 C C . LYS A 1 82 ? 16.080 -27.040 31.472 1.00 51.91 82 LYS A C 1
ATOM 650 O O . LYS A 1 82 ? 16.887 -26.294 32.001 1.00 51.91 82 LYS A O 1
ATOM 655 N N . HIS A 1 83 ? 15.078 -27.609 32.133 1.00 44.28 83 HIS A N 1
ATOM 656 C CA . HIS A 1 83 ? 15.210 -27.924 33.551 1.00 44.28 83 HIS A CA 1
ATOM 657 C C . HIS A 1 83 ? 14.728 -29.351 33.816 1.00 44.28 83 HIS A C 1
ATOM 659 O O . HIS A 1 83 ? 13.577 -29.688 33.535 1.00 44.28 83 HIS A O 1
ATOM 665 N N . PRO A 1 84 ? 15.614 -30.187 34.373 1.00 51.19 84 PRO A N 1
ATOM 666 C CA . PRO A 1 84 ? 15.221 -30.867 35.597 1.00 51.19 84 PRO A CA 1
ATOM 667 C C . PRO A 1 84 ? 16.305 -30.774 36.686 1.00 51.19 84 PRO A C 1
ATOM 669 O O . PRO A 1 84 ? 17.444 -31.167 36.453 1.00 51.19 84 PRO A O 1
ATOM 672 N N . LEU A 1 85 ? 15.841 -30.272 37.842 1.00 46.75 85 LEU A N 1
ATOM 673 C CA . LEU A 1 85 ? 16.329 -30.358 39.233 1.00 46.75 85 LEU A CA 1
ATOM 674 C C . LEU A 1 85 ? 17.790 -29.997 39.542 1.00 46.75 85 LEU A C 1
ATOM 676 O O . LEU A 1 85 ? 18.694 -30.815 39.279 1.00 46.75 85 LEU A O 1
#

Organism: Cnephaeus nilssonii (NCBI:txid3371016)

Radius of gyration: 18.71 Å; chains: 1; bounding box: 32×39×67 Å

pLDDT: mean 74.63, std 19.04, range [41.75, 94.38]

Sequence (85 aa):
MLCPKGEGTAVHPYKPGDQVWVKDWKKEPLKPTWKGPYSVILTTLTALKVAGLNTWIHHSRMKAAHQPSDAQPEWQVTSDQKHPL